Protein AF-A0A7V9DE42-F1 (afdb_monomer_lite)

Sequence (92 aa):
MAFETKEEVLSWYEAQPRALTDDFIDAIPWDDVRHSDFDPKFIPCLLYMRDVETLTEMYHAELRRTPTGRDPVISKFMERWGIEEVTHGEVI

pLDDT: mean 92.23, std 3.7, range [70.44, 97.12]

Structure (mmCIF, N/CA/C/O backbone):
data_AF-A0A7V9DE42-F1
#
_entry.id   AF-A0A7V9DE42-F1
#
loop_
_atom_site.group_PDB
_atom_site.id
_atom_site.type_symbol
_atom_site.label_atom_id
_atom_site.label_alt_id
_atom_site.label_comp_id
_atom_site.label_asym_id
_atom_site.label_entity_id
_atom_site.label_seq_id
_atom_site.pdbx_PDB_ins_code
_atom_site.Cartn_x
_atom_site.Cartn_y
_atom_site.Cartn_z
_atom_site.occupancy
_atom_site.B_iso_or_equiv
_atom_site.auth_seq_id
_atom_site.auth_comp_id
_atom_site.auth_asym_id
_atom_site.auth_atom_id
_atom_site.pdbx_PDB_model_num
ATOM 1 N N . MET A 1 1 ? -19.218 8.676 -0.697 1.00 70.44 1 MET A N 1
ATOM 2 C CA . MET A 1 1 ? -19.863 7.936 0.407 1.00 70.44 1 MET A CA 1
ATOM 3 C C . MET A 1 1 ? -19.245 8.473 1.688 1.00 70.44 1 MET A C 1
ATOM 5 O O . MET A 1 1 ? -18.034 8.649 1.683 1.00 70.44 1 MET A O 1
ATOM 9 N N . ALA A 1 2 ? -20.030 8.847 2.696 1.00 84.44 2 ALA A N 1
ATOM 10 C CA . ALA A 1 2 ? -19.486 9.232 3.999 1.00 84.44 2 ALA A CA 1
ATOM 11 C C . ALA A 1 2 ? -19.631 8.025 4.930 1.00 84.44 2 ALA A C 1
ATOM 13 O O . ALA A 1 2 ? -20.702 7.427 4.953 1.00 84.44 2 ALA A O 1
ATOM 14 N N . PHE A 1 3 ? -18.555 7.655 5.617 1.00 93.69 3 PHE A N 1
ATOM 15 C CA . PHE A 1 3 ? -18.571 6.616 6.643 1.00 93.69 3 PHE A CA 1
ATOM 16 C C . PHE A 1 3 ? -18.785 7.279 8.003 1.00 93.69 3 PHE A C 1
ATOM 18 O O . PHE A 1 3 ? -18.166 8.308 8.284 1.00 93.69 3 PHE A O 1
ATOM 25 N N . GLU A 1 4 ? -19.648 6.706 8.832 1.00 94.69 4 GLU A N 1
ATOM 26 C CA . GLU A 1 4 ? -19.963 7.213 10.172 1.00 94.69 4 GLU A CA 1
ATOM 27 C C . GLU A 1 4 ? -19.176 6.473 11.260 1.00 94.69 4 GLU A C 1
ATOM 29 O O . GLU A 1 4 ? -18.937 7.018 12.340 1.00 94.69 4 GLU A O 1
ATOM 34 N N . THR A 1 5 ? -18.720 5.252 10.965 1.00 95.69 5 THR A N 1
ATOM 35 C CA . THR A 1 5 ? -17.962 4.410 11.897 1.00 95.69 5 THR A CA 1
ATOM 36 C C . THR A 1 5 ? -16.720 3.801 11.248 1.00 95.69 5 THR A C 1
ATOM 38 O O . THR A 1 5 ? -16.634 3.626 10.032 1.00 95.69 5 THR A O 1
ATOM 41 N N . LYS A 1 6 ? -15.728 3.444 12.068 1.00 94.19 6 LYS A N 1
ATOM 42 C CA . LYS A 1 6 ? -14.524 2.730 11.608 1.00 94.19 6 LYS A CA 1
ATOM 43 C C . LYS A 1 6 ? -14.864 1.314 11.122 1.00 94.19 6 LYS A C 1
ATOM 45 O O . LYS A 1 6 ? -14.205 0.799 10.227 1.00 94.19 6 LYS A O 1
ATOM 50 N N . GLU A 1 7 ? -15.906 0.699 11.676 1.00 96.50 7 GLU A N 1
ATOM 51 C CA . GLU A 1 7 ? -16.418 -0.609 11.276 1.00 96.50 7 GLU A CA 1
ATOM 52 C C . GLU A 1 7 ? -16.975 -0.580 9.850 1.00 96.50 7 GLU A C 1
ATOM 54 O O . GLU A 1 7 ? -16.734 -1.512 9.083 1.00 96.50 7 GLU A O 1
ATOM 59 N N . GLU A 1 8 ? -17.671 0.493 9.467 1.00 96.50 8 GLU A N 1
ATOM 60 C CA . GLU A 1 8 ? -18.122 0.700 8.087 1.00 96.50 8 GLU A CA 1
ATOM 61 C C . GLU A 1 8 ? -16.945 0.849 7.124 1.00 96.50 8 GLU A C 1
ATOM 63 O O . GLU A 1 8 ? -16.954 0.238 6.056 1.00 96.50 8 GLU A O 1
ATOM 68 N N . VAL A 1 9 ? -15.916 1.610 7.518 1.00 94.44 9 VAL A N 1
ATOM 69 C CA . VAL A 1 9 ? -14.687 1.763 6.723 1.00 94.44 9 VAL A CA 1
ATOM 70 C C . VAL A 1 9 ? -14.015 0.410 6.518 1.00 94.44 9 VAL A C 1
ATOM 72 O O . VAL A 1 9 ? -13.716 0.042 5.383 1.00 94.44 9 VAL A O 1
ATOM 75 N N . LEU A 1 10 ? -13.806 -0.348 7.599 1.00 95.00 10 LEU A N 1
ATOM 76 C CA . LEU A 1 10 ? -13.175 -1.662 7.529 1.00 95.00 10 LEU A CA 1
ATOM 77 C C . LEU A 1 10 ? -14.005 -2.628 6.680 1.00 95.00 10 LEU A C 1
ATOM 79 O O . LEU A 1 10 ? -13.452 -3.295 5.815 1.00 95.00 10 LEU A O 1
ATOM 83 N N . SER A 1 11 ? -15.326 -2.658 6.863 1.00 95.38 11 SER A N 1
ATOM 84 C CA . SER A 1 11 ? -16.216 -3.526 6.083 1.00 95.38 11 SER A CA 1
ATOM 85 C C . SER A 1 11 ? -16.171 -3.191 4.592 1.00 95.38 11 SER A C 1
ATOM 87 O O . SER A 1 11 ? -16.113 -4.088 3.752 1.00 95.38 11 SER A O 1
ATOM 89 N N . TRP A 1 12 ? -16.168 -1.900 4.250 1.00 94.62 12 TRP A N 1
ATOM 90 C CA . TRP A 1 12 ? -16.019 -1.452 2.869 1.00 94.62 12 TRP A CA 1
ATOM 91 C C . TRP A 1 12 ? -14.659 -1.850 2.291 1.00 94.62 12 TRP A C 1
ATOM 93 O O . TRP A 1 12 ? -14.612 -2.366 1.175 1.00 94.62 12 TRP A O 1
ATOM 103 N N . TYR A 1 13 ? -13.578 -1.643 3.047 1.00 92.56 13 TYR A N 1
ATOM 104 C CA . TYR A 1 13 ? -12.214 -1.970 2.635 1.00 92.56 13 TYR A CA 1
ATOM 105 C C . TYR A 1 13 ? -12.039 -3.480 2.421 1.00 92.56 13 TYR A C 1
ATOM 107 O O . TYR A 1 13 ? -11.560 -3.903 1.372 1.00 92.56 13 TYR A O 1
ATOM 115 N N . GLU A 1 14 ? -12.515 -4.310 3.353 1.00 92.69 14 GLU A N 1
ATOM 116 C CA . GLU A 1 14 ? -12.475 -5.774 3.249 1.00 92.69 14 GLU A CA 1
ATOM 117 C C . GLU A 1 14 ? -13.301 -6.320 2.080 1.00 92.69 14 GLU A C 1
ATOM 119 O O . GLU A 1 14 ? -12.924 -7.330 1.492 1.00 92.69 14 GLU A O 1
ATOM 124 N N . ALA A 1 15 ? -14.383 -5.637 1.697 1.00 94.31 15 ALA A N 1
ATOM 125 C CA . ALA A 1 15 ? -15.178 -6.006 0.530 1.00 94.31 15 ALA A CA 1
ATOM 126 C C . ALA A 1 15 ? -14.475 -5.709 -0.807 1.00 94.31 15 ALA A C 1
ATOM 128 O O . ALA A 1 15 ? -14.895 -6.237 -1.839 1.00 94.31 15 ALA A O 1
ATOM 129 N N . GLN A 1 16 ? -13.431 -4.870 -0.816 1.00 91.06 16 GLN A N 1
ATOM 130 C CA . GLN A 1 16 ? -12.678 -4.597 -2.036 1.00 91.06 16 GLN A CA 1
ATOM 131 C C . GLN A 1 16 ? -11.717 -5.754 -2.334 1.00 91.06 16 GLN A C 1
ATOM 133 O O . GLN A 1 16 ? -10.981 -6.177 -1.431 1.00 91.06 16 GLN A O 1
ATOM 138 N N . PRO A 1 17 ? -11.649 -6.234 -3.590 1.00 89.38 17 PRO A N 1
ATOM 139 C CA . PRO A 1 17 ? -10.603 -7.167 -3.988 1.00 89.38 17 PRO A CA 1
ATOM 140 C C . PRO A 1 17 ? -9.224 -6.527 -3.790 1.00 89.38 17 PRO A C 1
ATOM 142 O O . PRO A 1 17 ? -9.088 -5.301 -3.806 1.00 89.38 17 PRO A O 1
ATOM 145 N N . ARG A 1 18 ? -8.183 -7.348 -3.608 1.00 86.12 18 ARG A N 1
ATOM 146 C CA . ARG A 1 18 ? -6.809 -6.830 -3.671 1.00 86.12 18 ARG A CA 1
ATOM 147 C C . ARG A 1 18 ? -6.566 -6.272 -5.071 1.00 86.12 18 ARG A C 1
ATOM 149 O O . ARG A 1 18 ? -6.923 -6.915 -6.053 1.00 86.12 18 ARG A O 1
ATOM 156 N N . ALA A 1 19 ? -5.979 -5.080 -5.146 1.00 81.44 19 ALA A N 1
ATOM 157 C CA . ALA A 1 19 ? -5.649 -4.457 -6.425 1.00 81.44 19 ALA A CA 1
ATOM 158 C C . ALA A 1 19 ? -4.479 -5.178 -7.112 1.00 81.44 19 ALA A C 1
ATOM 160 O O . ALA A 1 19 ? -4.520 -5.413 -8.314 1.00 81.44 19 ALA A O 1
ATOM 161 N N . LEU A 1 20 ? -3.472 -5.568 -6.327 1.00 87.75 20 LEU A N 1
ATOM 162 C CA . LEU A 1 20 ? -2.330 -6.354 -6.778 1.00 87.75 20 LEU A CA 1
ATOM 163 C C . LEU A 1 20 ? -2.553 -7.819 -6.410 1.00 87.75 20 LEU A C 1
ATOM 165 O O . LEU A 1 20 ? -2.263 -8.249 -5.293 1.00 87.75 20 LEU A O 1
ATOM 169 N N . THR A 1 21 ? -3.157 -8.558 -7.333 1.00 90.75 21 THR A N 1
ATOM 170 C CA . THR A 1 21 ? -3.229 -10.020 -7.278 1.00 90.75 21 THR A CA 1
ATOM 171 C C . THR A 1 21 ? -2.029 -10.626 -7.997 1.00 90.75 21 THR A C 1
ATOM 173 O O . THR A 1 21 ? -1.451 -9.980 -8.869 1.00 90.75 21 THR A O 1
ATOM 176 N N . ASP A 1 22 ? -1.706 -11.882 -7.690 1.00 90.06 22 ASP A N 1
ATOM 177 C CA . ASP A 1 22 ? -0.660 -12.629 -8.402 1.00 90.06 22 ASP A CA 1
ATOM 178 C C . ASP A 1 22 ? -0.938 -12.628 -9.917 1.00 90.06 22 ASP A C 1
ATOM 180 O O . ASP A 1 22 ? -0.089 -12.212 -10.696 1.00 90.06 22 ASP A O 1
ATOM 184 N N . ASP A 1 23 ? -2.183 -12.914 -10.326 1.00 92.94 23 ASP A N 1
ATOM 185 C CA . ASP A 1 23 ? -2.612 -12.851 -11.734 1.00 92.94 23 ASP A CA 1
ATOM 186 C C . ASP A 1 23 ? -2.385 -11.472 -12.383 1.00 92.94 23 ASP A C 1
ATOM 188 O O . ASP A 1 23 ? -2.070 -11.383 -13.568 1.00 92.94 23 ASP A O 1
ATOM 192 N N . PHE A 1 24 ? -2.585 -10.380 -11.633 1.00 92.12 24 PHE A N 1
ATOM 193 C CA . PHE A 1 24 ? -2.358 -9.028 -12.143 1.00 92.12 24 PHE A CA 1
ATOM 194 C C . PHE A 1 24 ? -0.863 -8.759 -12.327 1.00 92.12 24 PHE A C 1
ATOM 196 O O . PHE A 1 24 ? -0.466 -8.223 -13.358 1.00 92.12 24 PHE A O 1
ATOM 203 N N . ILE A 1 25 ? -0.046 -9.141 -11.343 1.00 92.56 25 ILE A N 1
ATOM 204 C CA . ILE A 1 25 ? 1.412 -8.973 -11.368 1.00 92.56 25 ILE A CA 1
ATOM 205 C C . ILE A 1 25 ? 2.025 -9.805 -12.502 1.00 92.56 25 ILE A C 1
ATOM 207 O O . ILE A 1 25 ? 2.858 -9.295 -13.252 1.00 92.56 25 ILE A O 1
ATOM 211 N N . ASP A 1 26 ? 1.568 -11.043 -12.678 1.00 92.94 26 ASP A N 1
ATOM 212 C CA . ASP A 1 26 ? 2.019 -11.956 -13.734 1.00 92.94 26 ASP A CA 1
ATOM 213 C C . ASP A 1 26 ? 1.604 -1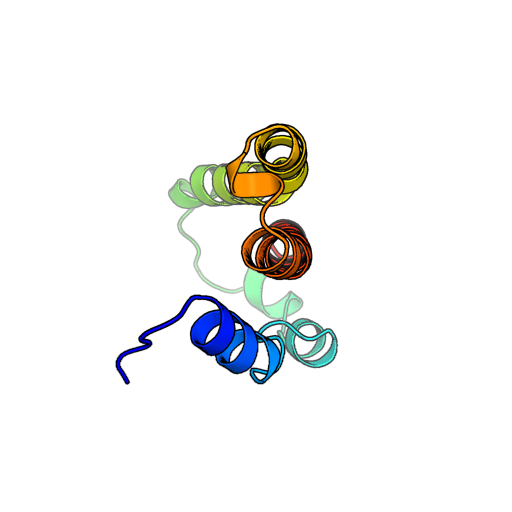1.487 -15.137 1.00 92.94 26 ASP A C 1
ATOM 215 O O . ASP A 1 26 ? 2.255 -11.817 -16.129 1.00 92.94 26 ASP A O 1
ATOM 219 N N . ALA A 1 27 ? 0.531 -10.698 -15.240 1.00 94.38 27 ALA A N 1
ATOM 220 C CA . ALA A 1 27 ? 0.077 -10.123 -16.503 1.00 94.38 27 ALA A CA 1
ATOM 221 C C . ALA A 1 27 ? 0.895 -8.897 -16.956 1.00 94.38 27 ALA A C 1
ATOM 223 O O . ALA A 1 27 ? 0.736 -8.452 -18.098 1.00 94.38 27 ALA 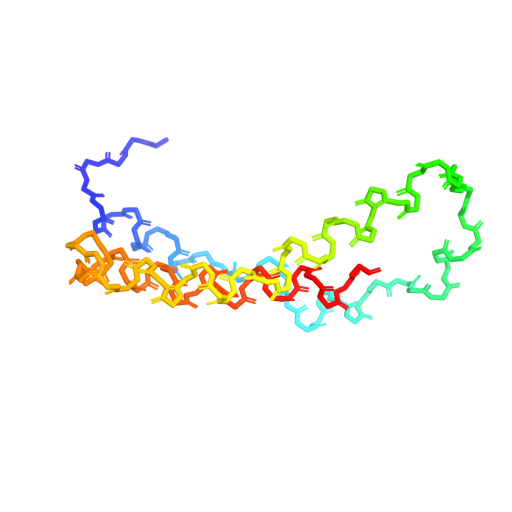A O 1
ATOM 224 N N . ILE A 1 28 ? 1.755 -8.333 -16.099 1.00 91.88 28 ILE A N 1
ATOM 225 C CA . ILE A 1 28 ? 2.623 -7.207 -16.467 1.00 91.88 28 ILE A CA 1
ATOM 226 C C . ILE A 1 28 ? 3.752 -7.725 -17.377 1.00 91.88 28 ILE A C 1
ATOM 228 O O . ILE A 1 28 ? 4.455 -8.668 -17.012 1.00 91.88 28 ILE A O 1
ATOM 232 N N . PRO A 1 29 ? 3.994 -7.107 -18.552 1.00 93.62 29 PRO A N 1
ATOM 233 C CA . PRO A 1 29 ? 5.084 -7.500 -19.439 1.00 93.62 29 PRO A CA 1
ATOM 234 C C . PRO A 1 29 ? 6.424 -6.959 -18.912 1.00 93.62 29 PRO A C 1
ATOM 236 O O . PRO A 1 29 ? 6.992 -6.014 -19.458 1.00 93.62 29 PRO A O 1
ATOM 239 N N . TRP A 1 30 ? 6.933 -7.542 -17.825 1.00 92.06 30 TRP A N 1
ATOM 240 C CA . TRP A 1 30 ? 8.163 -7.099 -17.152 1.00 92.06 30 TRP A CA 1
ATOM 241 C C . TRP A 1 30 ? 9.373 -7.027 -18.094 1.00 92.06 30 TRP A C 1
ATOM 243 O O . TRP A 1 30 ? 10.176 -6.097 -18.010 1.00 92.06 30 TRP A O 1
ATOM 253 N N . ASP A 1 31 ? 9.458 -7.953 -19.050 1.00 93.06 31 ASP A N 1
ATOM 254 C CA . ASP A 1 31 ? 10.510 -7.974 -20.071 1.00 93.06 31 ASP A CA 1
ATOM 255 C C . ASP A 1 31 ? 10.438 -6.794 -21.053 1.00 93.06 31 ASP A C 1
ATOM 257 O O . ASP A 1 31 ? 11.459 -6.435 -21.639 1.00 93.06 31 ASP A O 1
ATOM 261 N N . ASP A 1 32 ? 9.280 -6.146 -21.208 1.00 94.88 32 ASP A N 1
ATOM 262 C CA . ASP A 1 32 ? 9.120 -4.965 -22.064 1.00 94.88 32 ASP A CA 1
ATOM 263 C C . ASP A 1 32 ? 9.469 -3.663 -21.324 1.00 94.88 32 ASP A C 1
ATOM 265 O O . ASP A 1 32 ? 9.827 -2.660 -21.949 1.00 94.88 32 ASP A O 1
ATOM 269 N N . VAL A 1 33 ? 9.441 -3.663 -19.985 1.00 89.12 33 VAL A N 1
ATOM 270 C CA . VAL A 1 33 ? 9.722 -2.475 -19.157 1.00 89.12 33 VAL A CA 1
ATOM 271 C C . VAL A 1 33 ? 11.128 -1.931 -19.425 1.00 89.12 33 VAL A C 1
ATOM 273 O O . VAL A 1 33 ? 11.303 -0.725 -19.591 1.00 89.12 33 VAL A O 1
ATOM 276 N N . ARG A 1 34 ? 12.129 -2.808 -19.582 1.00 89.06 34 ARG A N 1
ATOM 277 C CA . ARG A 1 34 ? 13.523 -2.437 -19.927 1.00 89.06 34 ARG A CA 1
ATOM 278 C C . ARG A 1 34 ? 13.675 -1.735 -21.282 1.00 89.06 34 ARG A C 1
ATOM 280 O O . ARG A 1 34 ? 14.749 -1.210 -21.570 1.00 89.06 34 ARG A O 1
ATOM 287 N N . HIS A 1 35 ? 12.657 -1.803 -22.139 1.00 94.00 35 HIS A N 1
ATOM 288 C CA . HIS A 1 35 ? 12.642 -1.167 -23.454 1.00 94.00 35 HIS A CA 1
ATOM 289 C C . HIS A 1 35 ? 11.951 0.201 -23.438 1.00 94.00 35 HIS A C 1
ATOM 291 O O . HIS A 1 35 ? 11.959 0.892 -24.455 1.00 94.00 35 HIS A O 1
ATOM 297 N N . SER A 1 36 ? 11.383 0.602 -22.300 1.00 91.44 36 SER A N 1
ATOM 298 C CA . SER A 1 36 ? 10.768 1.914 -22.119 1.00 91.44 36 SER A CA 1
ATOM 299 C C . SER A 1 36 ? 11.812 2.959 -21.727 1.00 91.44 36 SER A C 1
ATOM 301 O O . SER A 1 36 ? 12.692 2.695 -20.906 1.00 91.44 36 SER A O 1
ATOM 303 N N . ASP A 1 37 ? 11.700 4.166 -22.287 1.00 94.62 37 ASP A N 1
ATOM 304 C CA . ASP A 1 37 ? 12.542 5.292 -21.883 1.00 94.62 37 ASP A CA 1
ATOM 305 C C . ASP A 1 37 ? 12.276 5.640 -20.412 1.00 94.62 37 ASP A C 1
ATOM 307 O O . ASP A 1 37 ? 11.151 5.961 -20.022 1.00 94.62 37 ASP A O 1
ATOM 311 N N . PHE A 1 38 ? 13.327 5.605 -19.593 1.00 91.44 38 PHE A N 1
ATOM 312 C CA . PHE A 1 38 ? 13.261 5.940 -18.176 1.00 91.44 38 PHE A CA 1
ATOM 313 C C . PHE A 1 38 ? 14.369 6.925 -17.817 1.00 91.44 38 PHE A C 1
ATOM 315 O O . PHE A 1 38 ? 15.540 6.693 -18.115 1.00 91.44 38 PHE A O 1
ATOM 322 N N . ASP A 1 39 ? 14.006 8.033 -17.171 1.00 95.94 39 ASP A N 1
ATOM 323 C CA . ASP A 1 39 ? 14.980 9.031 -16.738 1.00 95.94 39 ASP A CA 1
ATOM 324 C C . ASP A 1 39 ? 15.766 8.495 -15.524 1.00 95.94 39 ASP A C 1
ATOM 326 O O . ASP A 1 39 ? 15.180 8.316 -14.448 1.00 95.94 39 ASP A O 1
ATOM 330 N N . PRO A 1 40 ? 17.092 8.271 -15.645 1.00 94.94 40 PRO A N 1
ATOM 331 C CA . PRO A 1 40 ? 17.888 7.671 -14.578 1.00 94.94 40 PRO A CA 1
ATOM 332 C C . PRO A 1 40 ? 17.862 8.456 -13.263 1.00 94.94 40 PRO A C 1
ATOM 334 O O . PRO A 1 40 ? 18.144 7.889 -12.207 1.00 94.94 40 PRO A O 1
ATOM 337 N N . LYS A 1 41 ? 17.490 9.745 -13.288 1.00 96.31 41 LYS A N 1
ATOM 338 C CA . LYS A 1 41 ? 17.356 10.561 -12.073 1.00 96.31 41 LYS A CA 1
ATOM 339 C C . LYS A 1 41 ? 16.280 10.046 -11.113 1.00 96.31 41 LYS A C 1
ATOM 341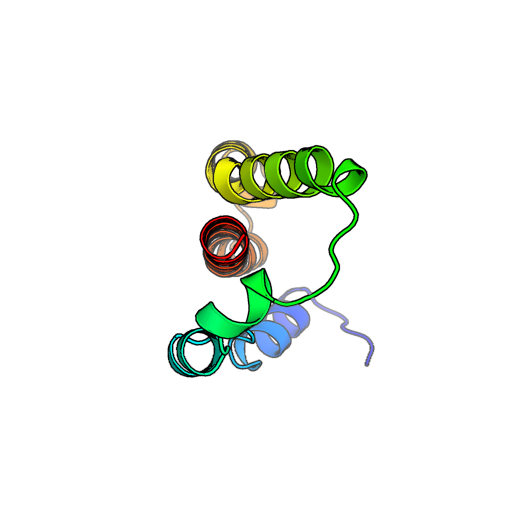 O O . LYS A 1 41 ? 16.311 10.409 -9.942 1.00 96.31 41 LYS A O 1
ATOM 346 N N . PHE A 1 42 ? 15.333 9.236 -11.594 1.00 95.31 42 PHE A N 1
ATOM 347 C CA . PHE A 1 42 ? 14.279 8.645 -10.770 1.00 95.31 42 PHE A CA 1
ATOM 348 C C . PHE A 1 42 ? 14.676 7.303 -10.153 1.00 95.31 42 PHE A C 1
ATOM 350 O O . PHE A 1 42 ? 13.991 6.853 -9.240 1.00 95.31 42 PHE A O 1
ATOM 357 N N . ILE A 1 43 ? 15.790 6.686 -10.570 1.00 94.12 43 ILE A N 1
ATOM 358 C CA . ILE A 1 43 ? 16.267 5.425 -9.976 1.00 94.12 43 ILE A CA 1
ATO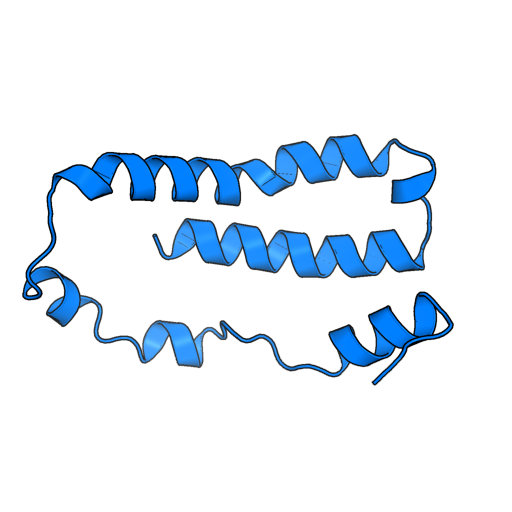M 359 C C . ILE A 1 43 ? 16.444 5.556 -8.452 1.00 94.12 43 ILE A C 1
ATOM 361 O O . ILE A 1 43 ? 15.925 4.707 -7.730 1.00 94.12 43 ILE A O 1
ATOM 365 N N . PRO A 1 44 ? 17.087 6.615 -7.914 1.00 97.12 44 PRO A N 1
ATOM 366 C CA . PRO A 1 44 ? 17.192 6.782 -6.466 1.00 97.12 44 PRO A CA 1
ATOM 367 C C . PRO A 1 44 ? 15.831 6.930 -5.781 1.00 97.12 44 PRO A C 1
ATOM 369 O O . PRO A 1 44 ? 15.665 6.444 -4.669 1.00 97.12 44 PRO A O 1
ATOM 372 N N . CYS A 1 45 ? 14.856 7.572 -6.436 1.00 96.56 45 CYS A N 1
ATOM 373 C CA . CYS A 1 45 ? 13.499 7.689 -5.906 1.00 96.56 45 CYS A CA 1
ATOM 374 C C . CYS A 1 45 ? 12.809 6.325 -5.840 1.00 96.56 45 CYS A C 1
ATOM 376 O O . CYS A 1 45 ? 12.199 6.027 -4.824 1.00 96.56 45 CYS A O 1
ATOM 378 N N . LEU A 1 46 ? 12.938 5.490 -6.877 1.00 94.56 46 LEU A N 1
ATOM 379 C CA . LEU A 1 46 ? 12.379 4.135 -6.878 1.00 94.56 46 LEU A CA 1
ATOM 380 C C . LEU A 1 46 ? 13.000 3.268 -5.785 1.00 94.56 46 LEU A C 1
ATOM 382 O O . LEU A 1 46 ? 12.273 2.665 -5.007 1.00 94.56 46 LEU A O 1
ATOM 386 N N . LEU A 1 47 ? 14.329 3.265 -5.666 1.00 95.50 47 LEU A N 1
ATOM 387 C CA . LEU A 1 47 ? 15.011 2.508 -4.612 1.00 95.50 47 LEU A CA 1
ATOM 388 C C . LEU A 1 47 ? 14.630 3.006 -3.215 1.00 95.50 47 LEU A C 1
ATOM 390 O O . LEU A 1 47 ? 14.421 2.202 -2.314 1.00 95.50 47 LEU A O 1
ATOM 394 N N . TYR A 1 48 ? 14.493 4.322 -3.048 1.00 96.38 48 TYR A N 1
ATOM 395 C CA . TYR A 1 48 ? 14.008 4.899 -1.801 1.00 96.38 48 TYR A CA 1
ATOM 396 C C . TYR A 1 48 ? 12.577 4.450 -1.488 1.00 96.38 48 TYR A C 1
ATOM 398 O O . TYR A 1 48 ? 12.319 4.042 -0.362 1.00 96.38 48 TYR A O 1
ATOM 406 N N . MET A 1 49 ? 11.667 4.477 -2.467 1.00 96.00 49 MET A N 1
ATOM 407 C CA . MET A 1 49 ? 10.294 3.999 -2.281 1.00 96.00 49 MET A CA 1
ATOM 408 C C . MET A 1 49 ? 10.267 2.511 -1.943 1.00 96.00 49 MET A C 1
ATOM 410 O O . MET A 1 49 ? 9.652 2.144 -0.954 1.00 96.00 49 MET A O 1
ATOM 414 N N . ARG A 1 50 ? 11.012 1.671 -2.670 1.00 96.00 50 ARG A N 1
ATOM 415 C CA . ARG A 1 50 ? 11.150 0.240 -2.368 1.00 96.00 50 ARG A CA 1
ATOM 416 C C . ARG A 1 50 ? 11.542 0.004 -0.909 1.00 96.00 50 ARG A C 1
ATOM 418 O O . ARG A 1 50 ? 10.943 -0.819 -0.220 1.00 96.00 50 ARG A O 1
ATOM 425 N N . ASP A 1 51 ? 12.545 0.735 -0.430 1.00 94.94 51 ASP A N 1
ATOM 426 C CA . ASP A 1 51 ? 13.022 0.604 0.944 1.00 94.94 51 ASP A CA 1
ATOM 427 C C . ASP A 1 51 ? 11.981 1.126 1.953 1.00 94.94 51 ASP A C 1
ATOM 429 O O . ASP A 1 51 ? 11.784 0.510 2.996 1.00 94.94 51 ASP A O 1
ATOM 433 N N . VAL A 1 52 ? 11.274 2.220 1.647 1.00 94.88 52 VAL A N 1
ATOM 434 C CA . VAL A 1 52 ? 10.16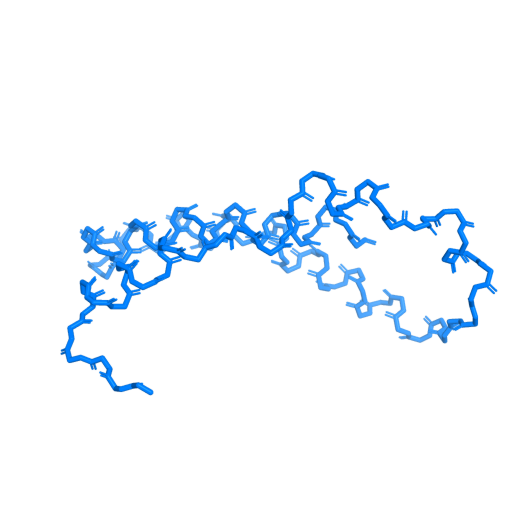9 2.729 2.480 1.00 94.88 52 VAL A CA 1
ATOM 435 C C . VAL A 1 52 ? 9.051 1.693 2.604 1.00 94.88 52 VAL A C 1
ATOM 437 O O . VAL A 1 52 ? 8.652 1.390 3.727 1.00 94.88 52 VAL A O 1
ATOM 440 N N . GLU A 1 53 ? 8.603 1.115 1.487 1.00 94.88 53 GLU A N 1
ATOM 441 C CA . GLU A 1 53 ? 7.486 0.167 1.477 1.00 94.88 53 GLU A CA 1
ATOM 442 C C . GLU A 1 53 ? 7.853 -1.157 2.162 1.00 94.88 53 GLU A C 1
ATOM 444 O O . GLU A 1 53 ? 7.121 -1.644 3.025 1.00 94.88 53 GLU A O 1
ATOM 449 N N . THR A 1 54 ? 9.032 -1.718 1.868 1.00 92.56 54 THR A N 1
ATOM 450 C CA . THR A 1 54 ? 9.475 -2.984 2.487 1.00 92.56 54 THR A CA 1
ATOM 451 C C . THR A 1 54 ? 9.743 -2.863 3.989 1.00 92.56 54 THR A C 1
ATOM 453 O O . THR A 1 54 ? 9.560 -3.829 4.733 1.00 92.56 54 THR A O 1
ATOM 456 N N . LEU A 1 55 ? 10.148 -1.683 4.474 1.00 92.81 55 LEU A N 1
ATOM 457 C CA . LEU A 1 55 ? 10.377 -1.435 5.901 1.00 92.81 55 LEU A CA 1
ATOM 458 C C . LEU A 1 55 ? 9.097 -1.101 6.675 1.00 92.81 55 LEU A C 1
ATOM 460 O O . LEU A 1 55 ? 9.148 -0.965 7.903 1.00 92.81 55 LEU A O 1
ATOM 464 N N . THR A 1 56 ? 7.946 -1.035 6.008 1.00 90.94 56 THR A N 1
ATOM 465 C CA . THR A 1 56 ? 6.656 -0.773 6.648 1.00 90.94 56 THR A CA 1
ATOM 466 C C . THR A 1 56 ? 6.321 -1.757 7.769 1.00 90.94 56 THR A C 1
ATOM 468 O O . THR A 1 56 ? 5.776 -1.351 8.799 1.00 90.94 56 THR A O 1
ATOM 471 N N . GLU A 1 57 ? 6.737 -3.020 7.654 1.00 86.69 57 GLU A N 1
ATOM 472 C CA . GLU A 1 57 ? 6.550 -4.031 8.705 1.00 86.69 57 GLU A CA 1
ATOM 473 C C . GLU A 1 57 ? 7.189 -3.605 10.043 1.00 86.69 57 GLU A C 1
ATOM 475 O O . GLU A 1 57 ? 6.619 -3.814 11.121 1.00 86.69 57 GLU A O 1
ATOM 480 N N . MET A 1 58 ? 8.344 -2.929 9.997 1.00 90.38 58 MET A N 1
ATOM 481 C CA . MET A 1 58 ? 9.005 -2.398 11.192 1.00 90.38 58 MET A CA 1
ATOM 482 C C . MET A 1 58 ? 8.151 -1.311 11.857 1.00 90.38 58 MET A C 1
ATOM 484 O O . MET A 1 58 ? 7.983 -1.316 13.080 1.00 90.38 58 MET A O 1
ATOM 488 N N . TYR A 1 59 ? 7.574 -0.399 11.070 1.00 85.38 59 TYR A N 1
ATOM 489 C CA . TYR A 1 59 ? 6.686 0.643 11.589 1.00 85.38 59 TYR A CA 1
ATOM 490 C C . TYR A 1 59 ? 5.387 0.049 12.141 1.00 85.38 59 TYR A C 1
ATOM 492 O O . TYR A 1 59 ? 4.933 0.445 13.218 1.00 85.38 59 TYR A O 1
ATOM 500 N N . HIS A 1 60 ? 4.826 -0.953 11.464 1.00 87.06 60 HIS A N 1
ATOM 501 C CA . HIS A 1 60 ? 3.643 -1.671 11.922 1.00 87.06 60 HIS A CA 1
ATOM 502 C C . HIS A 1 60 ? 3.875 -2.347 13.286 1.00 87.06 60 HIS A C 1
ATOM 504 O O . HIS A 1 60 ? 3.033 -2.246 14.186 1.00 87.06 60 HIS A O 1
ATOM 510 N N . ALA A 1 61 ? 5.038 -2.972 13.497 1.00 90.06 61 ALA A N 1
ATOM 511 C CA . ALA A 1 61 ? 5.395 -3.581 14.777 1.00 90.06 61 ALA A CA 1
ATOM 512 C C . ALA A 1 61 ? 5.398 -2.576 15.945 1.00 90.06 61 ALA A C 1
ATOM 514 O O . ALA A 1 61 ? 4.914 -2.903 17.033 1.00 90.06 61 ALA A O 1
ATOM 515 N N . GLU A 1 62 ? 5.887 -1.355 15.726 1.00 91.56 62 GLU A N 1
ATOM 516 C CA . GLU A 1 62 ? 5.851 -0.296 16.740 1.00 91.56 62 GLU A CA 1
ATOM 517 C C . GLU A 1 62 ? 4.434 0.255 16.952 1.00 91.56 62 GLU A C 1
ATOM 519 O O . GLU A 1 62 ? 4.007 0.444 18.095 1.00 91.56 62 GLU A O 1
ATOM 524 N N . LEU A 1 63 ? 3.653 0.432 15.881 1.00 88.50 63 LEU A N 1
ATOM 525 C CA . LEU A 1 63 ? 2.271 0.916 15.972 1.00 88.50 63 LEU A CA 1
ATOM 526 C C . LEU A 1 63 ? 1.383 -0.003 16.820 1.00 88.50 63 LEU A C 1
ATOM 528 O O . LEU A 1 63 ? 0.605 0.498 17.637 1.00 88.50 63 LEU A O 1
ATOM 532 N N . ARG A 1 64 ? 1.551 -1.330 16.725 1.00 90.25 64 ARG A N 1
ATOM 533 C CA . ARG A 1 64 ? 0.813 -2.316 17.546 1.00 90.25 64 ARG A CA 1
ATOM 534 C C . ARG A 1 64 ? 1.022 -2.156 19.055 1.00 90.25 64 ARG A C 1
ATOM 536 O O . ARG A 1 64 ? 0.214 -2.631 19.853 1.00 90.25 64 ARG A O 1
ATOM 543 N N . ARG A 1 65 ? 2.090 -1.478 19.484 1.00 92.88 65 ARG A N 1
ATOM 544 C CA . ARG A 1 65 ? 2.356 -1.222 20.911 1.00 92.88 65 ARG A CA 1
ATOM 545 C C . ARG A 1 65 ? 1.521 -0.071 21.470 1.00 92.88 65 ARG A C 1
ATOM 547 O O . ARG A 1 65 ? 1.364 0.021 22.690 1.00 92.88 65 ARG A O 1
ATOM 554 N N . THR A 1 66 ? 0.978 0.781 20.603 1.00 94.38 66 THR A N 1
ATOM 555 C CA . THR A 1 66 ? 0.188 1.962 20.972 1.00 94.38 66 THR A CA 1
ATOM 556 C C . THR A 1 66 ? -1.269 1.606 21.300 1.00 94.38 66 THR A C 1
ATOM 558 O O . THR A 1 66 ? -1.756 0.562 20.865 1.00 94.38 66 THR A O 1
ATOM 561 N N . PRO A 1 67 ? -2.014 2.460 22.032 1.00 95.19 67 PRO A N 1
ATOM 562 C CA . PRO A 1 67 ? -3.451 2.263 22.239 1.00 95.19 67 PRO A CA 1
ATOM 563 C C . PRO A 1 67 ? -4.243 2.145 20.929 1.00 95.19 67 PRO A C 1
ATOM 565 O O . PRO A 1 67 ? -5.126 1.301 20.834 1.00 95.19 67 PRO A O 1
ATOM 568 N N . THR A 1 68 ? -3.884 2.932 19.910 1.00 91.06 68 THR A N 1
ATOM 569 C CA . THR A 1 68 ? -4.505 2.890 18.578 1.00 91.06 68 THR A CA 1
ATOM 570 C C . THR A 1 68 ? -4.278 1.547 17.891 1.00 91.06 68 THR A C 1
ATOM 572 O O . THR A 1 68 ? -5.212 0.970 17.352 1.00 91.06 68 THR A O 1
ATOM 575 N N . GLY A 1 69 ? -3.060 1.002 17.965 1.00 89.75 69 GLY A N 1
ATOM 576 C CA . GLY A 1 69 ? -2.749 -0.313 17.400 1.00 89.75 69 GLY A CA 1
ATOM 577 C C . GLY A 1 69 ? -3.400 -1.487 18.137 1.00 89.75 69 GLY A C 1
ATOM 578 O O . GLY A 1 69 ? -3.432 -2.589 17.604 1.00 89.75 69 GLY A O 1
ATOM 579 N N . ARG A 1 70 ? -3.933 -1.269 19.348 1.00 91.94 70 ARG A N 1
ATOM 580 C CA . ARG A 1 70 ? -4.722 -2.267 20.094 1.00 91.94 70 ARG A CA 1
ATOM 581 C C . ARG A 1 70 ? -6.215 -2.207 19.781 1.00 91.94 70 ARG A C 1
ATOM 583 O O . ARG A 1 70 ? -6.965 -3.048 20.271 1.00 91.94 70 ARG A O 1
ATOM 590 N N . ASP A 1 71 ? -6.655 -1.217 19.009 1.00 95.88 71 ASP A N 1
ATOM 591 C CA . ASP A 1 71 ? -8.025 -1.162 18.525 1.00 95.88 71 ASP A CA 1
ATOM 592 C C . ASP A 1 71 ? -8.249 -2.302 17.516 1.00 95.88 71 ASP A C 1
ATOM 594 O O . ASP A 1 71 ? -7.516 -2.386 16.530 1.00 95.88 71 ASP A O 1
ATOM 598 N N . PRO A 1 72 ? -9.239 -3.187 17.724 1.00 94.31 72 PRO A N 1
ATOM 599 C CA . PRO A 1 72 ? -9.411 -4.370 16.883 1.00 94.31 72 PRO A CA 1
ATOM 600 C C . PRO A 1 72 ? -9.754 -4.030 15.427 1.00 94.31 72 PRO A C 1
ATOM 602 O O . PRO A 1 72 ? -9.369 -4.770 14.526 1.00 94.31 72 PRO A O 1
ATOM 605 N N . VAL A 1 73 ? -10.442 -2.911 15.179 1.00 95.69 73 VAL A N 1
ATOM 606 C CA . VAL A 1 73 ? -10.798 -2.491 13.817 1.00 95.69 73 VAL A CA 1
ATOM 607 C C . VAL A 1 73 ? -9.566 -1.960 13.095 1.00 95.69 73 VAL A C 1
ATOM 609 O O . VAL A 1 73 ? -9.310 -2.326 11.950 1.00 95.69 73 VAL A O 1
ATOM 612 N N . ILE A 1 74 ? -8.766 -1.141 13.781 1.00 93.12 74 ILE A N 1
ATOM 613 C CA . ILE A 1 74 ? -7.535 -0.589 13.209 1.00 93.12 74 ILE A CA 1
ATOM 614 C C . ILE A 1 74 ? -6.496 -1.696 13.012 1.00 93.12 74 ILE A C 1
ATOM 616 O O . ILE A 1 74 ? -5.891 -1.760 11.950 1.00 93.12 74 ILE A O 1
ATOM 620 N N . SER A 1 75 ? -6.321 -2.604 13.977 1.00 92.44 75 SER A N 1
ATOM 621 C CA . SER A 1 75 ? -5.386 -3.732 13.854 1.00 92.44 75 SER A CA 1
ATOM 622 C C . SER A 1 75 ? -5.704 -4.590 12.631 1.00 92.44 75 SER A C 1
ATOM 624 O O . SER A 1 75 ? -4.807 -4.904 11.857 1.00 92.44 75 SER A O 1
ATOM 626 N N . LYS A 1 76 ? -6.984 -4.907 12.407 1.00 93.56 76 LYS A N 1
ATOM 627 C CA . LYS A 1 76 ? -7.402 -5.716 11.257 1.00 93.56 76 LYS A CA 1
ATOM 628 C C . LYS A 1 76 ? -7.174 -5.005 9.921 1.00 93.56 76 LYS A C 1
ATOM 630 O O . LYS A 1 76 ? -6.751 -5.633 8.956 1.00 93.56 76 LYS A O 1
ATOM 635 N N . PHE A 1 77 ? -7.402 -3.691 9.872 1.00 93.12 77 PHE A N 1
ATOM 636 C CA . PHE A 1 77 ? -7.011 -2.878 8.719 1.00 93.12 77 PHE A CA 1
ATOM 637 C C . PHE A 1 77 ? -5.493 -2.953 8.471 1.00 93.12 77 PHE A C 1
ATOM 639 O O . PHE A 1 77 ? -5.070 -3.258 7.358 1.00 93.12 77 PHE A O 1
ATOM 646 N N . MET A 1 78 ? -4.687 -2.731 9.514 1.00 91.88 78 MET A N 1
ATOM 647 C CA . MET A 1 78 ? -3.222 -2.702 9.429 1.00 91.88 78 MET A CA 1
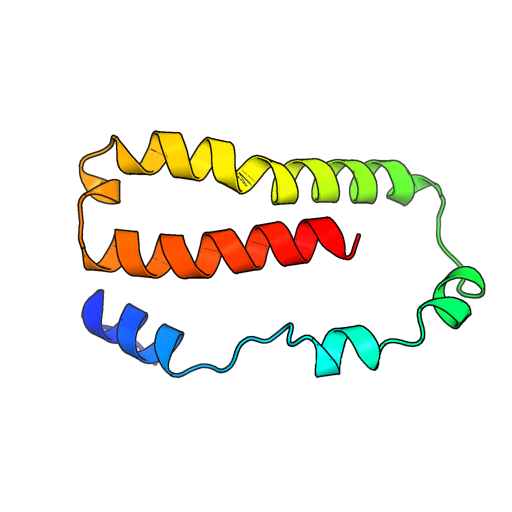ATOM 648 C C . MET A 1 78 ? -2.619 -4.046 9.003 1.00 91.88 78 MET A C 1
ATOM 650 O O . MET A 1 78 ? -1.609 -4.057 8.310 1.00 91.88 78 MET A O 1
ATOM 654 N N . GLU A 1 79 ? -3.231 -5.173 9.375 1.00 90.25 79 GLU A N 1
ATOM 655 C CA . GLU A 1 79 ? -2.798 -6.511 8.948 1.00 90.25 79 GLU A CA 1
ATOM 656 C C . GLU A 1 79 ? -2.870 -6.685 7.429 1.00 90.25 79 GLU A C 1
ATOM 658 O O . GLU A 1 79 ? -1.913 -7.155 6.815 1.00 90.25 79 GLU A O 1
ATOM 663 N N . ARG A 1 80 ? -3.984 -6.279 6.808 1.00 90.81 80 ARG A N 1
ATOM 664 C CA . ARG A 1 80 ? -4.122 -6.332 5.349 1.00 90.81 80 ARG A CA 1
ATOM 665 C C . ARG A 1 80 ? -3.243 -5.283 4.670 1.00 90.81 80 ARG A C 1
ATOM 667 O O . ARG A 1 80 ? -2.547 -5.616 3.716 1.00 90.81 80 ARG A O 1
ATOM 674 N N . TRP A 1 81 ? -3.250 -4.053 5.179 1.00 91.12 81 TRP A N 1
ATOM 675 C CA . TRP A 1 81 ? -2.437 -2.960 4.650 1.00 91.12 81 TRP A CA 1
ATOM 676 C C . TRP A 1 81 ? -0.938 -3.295 4.662 1.00 91.12 81 TRP A C 1
ATOM 678 O O . TRP A 1 81 ? -0.258 -3.084 3.667 1.00 91.12 81 TRP A O 1
ATOM 688 N N . GLY A 1 82 ? -0.430 -3.904 5.738 1.00 90.81 82 GLY A N 1
ATOM 689 C CA . GLY A 1 82 ? 0.981 -4.288 5.837 1.00 90.81 82 GLY A CA 1
ATOM 690 C C . GLY A 1 82 ? 1.411 -5.287 4.759 1.00 90.81 82 GLY A C 1
ATOM 691 O O . GLY A 1 82 ? 2.498 -5.157 4.205 1.00 90.81 82 GLY A O 1
ATOM 692 N N . ILE A 1 83 ? 0.543 -6.242 4.405 1.00 90.00 83 ILE A N 1
ATOM 693 C CA . ILE A 1 83 ? 0.796 -7.166 3.287 1.00 90.00 83 ILE A CA 1
ATOM 694 C C . ILE A 1 83 ? 0.822 -6.405 1.955 1.00 90.00 83 ILE A C 1
ATOM 696 O O . ILE A 1 83 ? 1.660 -6.693 1.107 1.00 90.00 83 ILE A O 1
ATOM 700 N N . GLU A 1 84 ? -0.089 -5.446 1.763 1.00 91.38 84 GLU A N 1
ATOM 701 C CA . GLU A 1 84 ? -0.156 -4.632 0.544 1.00 91.38 84 GLU A CA 1
ATOM 702 C C . GLU A 1 84 ? 1.121 -3.797 0.347 1.00 91.38 84 GLU A C 1
ATOM 704 O O . GLU A 1 84 ? 1.689 -3.844 -0.743 1.00 91.38 84 GLU A O 1
ATOM 709 N N . GLU A 1 85 ? 1.640 -3.144 1.393 1.00 92.44 85 GLU A N 1
ATOM 710 C CA . GLU A 1 85 ? 2.880 -2.356 1.284 1.00 92.44 85 GLU A CA 1
ATOM 711 C C . GLU A 1 85 ? 4.117 -3.223 1.019 1.00 92.44 85 GLU A C 1
ATOM 713 O O . GLU A 1 85 ? 4.958 -2.875 0.191 1.00 92.44 85 GLU A O 1
ATOM 718 N N . VAL A 1 86 ? 4.216 -4.409 1.629 1.00 91.81 86 VAL A N 1
ATOM 719 C CA . VAL A 1 86 ? 5.313 -5.334 1.297 1.00 91.81 86 VAL A CA 1
ATOM 720 C C . VAL A 1 86 ? 5.237 -5.760 -0.172 1.00 91.81 86 VAL A C 1
ATOM 722 O O . VAL A 1 86 ? 6.256 -5.720 -0.859 1.00 91.81 86 VAL A O 1
ATOM 725 N N . THR A 1 87 ? 4.040 -6.074 -0.687 1.00 92.62 87 THR A N 1
ATOM 726 C CA . THR A 1 87 ? 3.852 -6.383 -2.115 1.00 92.62 87 THR A CA 1
ATOM 727 C C . THR A 1 87 ? 4.269 -5.208 -3.008 1.00 92.62 87 THR A C 1
ATOM 729 O O . THR A 1 87 ? 4.881 -5.443 -4.045 1.00 92.62 87 THR A O 1
ATOM 732 N N . HIS A 1 88 ? 4.002 -3.951 -2.624 1.00 93.31 88 HIS A N 1
ATOM 733 C CA . HIS A 1 88 ? 4.485 -2.779 -3.372 1.00 93.31 88 HIS A CA 1
ATOM 734 C C . HIS A 1 88 ? 6.010 -2.754 -3.466 1.00 93.31 88 HIS A C 1
ATOM 736 O O . HIS A 1 88 ? 6.560 -2.565 -4.547 1.00 93.31 88 HIS A O 1
ATOM 742 N N . GLY A 1 89 ? 6.692 -2.979 -2.344 1.00 92.31 89 GLY A N 1
ATOM 743 C CA . GLY A 1 89 ? 8.147 -3.013 -2.299 1.00 92.31 89 GLY A CA 1
ATOM 744 C C . GLY A 1 89 ? 8.769 -4.169 -3.091 1.00 92.31 89 GLY A C 1
ATOM 745 O O . GLY A 1 89 ? 9.866 -4.022 -3.615 1.00 92.31 89 GLY A O 1
ATOM 746 N N . GLU A 1 90 ? 8.092 -5.310 -3.212 1.00 91.50 90 GLU A N 1
ATOM 747 C CA . GLU A 1 90 ? 8.590 -6.471 -3.966 1.00 91.50 90 GLU A CA 1
ATOM 748 C C . GLU A 1 90 ? 8.542 -6.283 -5.489 1.00 91.50 90 GLU A C 1
ATOM 750 O O . GLU A 1 90 ? 9.320 -6.915 -6.203 1.00 91.50 90 GLU A O 1
ATOM 755 N N . VAL A 1 91 ? 7.649 -5.420 -5.986 1.00 91.31 91 VAL A N 1
ATOM 756 C CA . VAL A 1 91 ? 7.444 -5.189 -7.429 1.00 91.31 91 VAL A CA 1
ATOM 757 C C . VAL A 1 91 ? 8.113 -3.909 -7.958 1.00 91.31 91 VAL A C 1
ATOM 759 O O . VAL A 1 91 ? 7.877 -3.534 -9.109 1.00 91.31 91 VAL A O 1
ATOM 762 N N . ILE A 1 92 ? 8.940 -3.244 -7.138 1.00 88.69 92 ILE A N 1
ATOM 763 C CA . ILE A 1 92 ? 9.803 -2.104 -7.517 1.00 88.69 92 ILE A CA 1
ATOM 764 C C . ILE A 1 92 ? 11.243 -2.575 -7.741 1.00 88.69 92 ILE A C 1
ATOM 766 O O . ILE A 1 92 ? 11.798 -2.243 -8.814 1.00 88.69 92 ILE A O 1
#

Radius of gyration: 16.72 Å; chains: 1; bounding box: 38×23×46 Å

Foldseek 3Di:
DDDPDLVVVLVVVVPDDQPDDPVVLVPDPPVCVVVDDDDVVCVVVLVVLLVVLLCVVVVLVVCCVDPQVVPPSSVSVSVVVNVNSNVVSVSD

Secondary structure (DSSP, 8-state):
---SSHHHHHHHHHHSPPSS-HHHHHTS-HHHHTTS---GGGHHHHHHHHHHHHTHHHHHHHHTTSTGGGSHHHHHHHHHHHHHHHHHHHT-